Protein AF-A0AAN9AB63-F1 (afdb_monomer_lite)

Sequence (56 aa):
MPIDVYGACGPLTCDNNKDSHWQACYDMLGKDYKFYLSFENSLCTDYATEKFFNAL

InterPro domains:
  IPR001503 Glycosyl transferase family 10 [PTHR48438] (2-56)
  IPR038577 GT10-like, C-terminal domain superfamily [G3DSA:3.40.50.11660] (1-56)
  IPR055270 Fucosyltransferase, C-terminal [PF00852] (1-56)

Radius of gyration: 12.46 Å; chains: 1; bounding box: 28×26×28 Å

Foldseek 3Di:
DDDADEDPVGPHYQDDDDDCRVVVVLVVCVVPDPDDDFDDPDDDPPDDDVSVVSRD

Structure (mmCIF, N/CA/C/O backbone):
data_AF-A0AAN9AB63-F1
#
_entry.id   AF-A0AAN9AB63-F1
#
loop_
_atom_site.group_PDB
_atom_site.id
_atom_site.type_symbol
_atom_site.label_atom_id
_atom_site.label_alt_id
_atom_site.label_comp_id
_atom_site.label_asym_id
_atom_site.label_entity_id
_atom_site.label_seq_id
_atom_site.pdbx_PDB_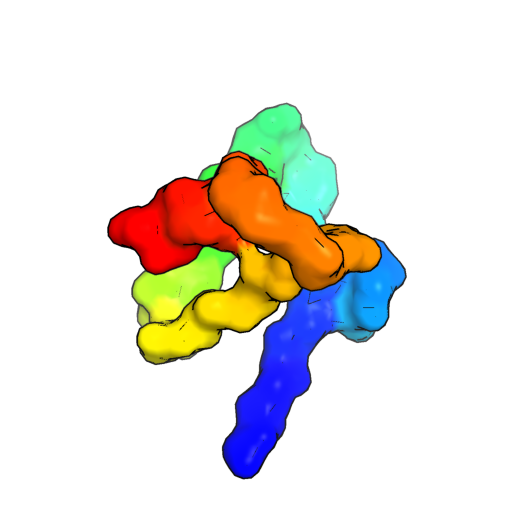ins_code
_atom_site.Cartn_x
_atom_site.Cartn_y
_atom_site.Cartn_z
_atom_site.occupancy
_atom_site.B_iso_or_equiv
_atom_site.auth_seq_id
_atom_site.auth_comp_id
_atom_site.auth_asym_id
_atom_site.auth_atom_id
_atom_site.pdbx_PDB_model_num
ATOM 1 N N . MET A 1 1 ? -14.667 -8.879 1.167 1.00 80.62 1 MET A N 1
ATOM 2 C CA . MET A 1 1 ? -14.094 -8.143 2.314 1.00 80.62 1 MET A CA 1
ATOM 3 C C . MET A 1 1 ? -13.816 -6.726 1.846 1.00 80.62 1 MET A C 1
ATOM 5 O O . MET A 1 1 ? -13.343 -6.605 0.720 1.00 80.62 1 MET A O 1
ATOM 9 N N . PRO A 1 2 ? -14.164 -5.692 2.621 1.00 91.88 2 PRO A N 1
ATOM 10 C CA . PRO A 1 2 ? -13.814 -4.311 2.289 1.00 91.88 2 PRO A CA 1
ATOM 11 C C . PRO A 1 2 ? -12.293 -4.088 2.391 1.00 91.88 2 PRO A C 1
ATOM 13 O O . PRO A 1 2 ? -11.621 -4.815 3.122 1.00 91.88 2 PRO A O 1
ATOM 16 N N . ILE A 1 3 ? -11.769 -3.120 1.633 1.00 92.75 3 ILE A N 1
ATOM 17 C CA . ILE A 1 3 ? -10.356 -2.713 1.625 1.00 92.75 3 ILE A CA 1
ATOM 18 C C . ILE A 1 3 ? -10.312 -1.208 1.864 1.00 92.75 3 ILE A C 1
ATOM 20 O O . ILE A 1 3 ? -10.972 -0.456 1.145 1.00 92.75 3 ILE A O 1
ATOM 24 N N . ASP A 1 4 ? -9.506 -0.792 2.832 1.00 94.94 4 ASP A N 1
ATOM 25 C CA . ASP A 1 4 ? -9.227 0.611 3.105 1.00 94.94 4 ASP A CA 1
ATOM 26 C C . ASP A 1 4 ? -7.960 1.032 2.356 1.00 94.94 4 ASP A C 1
ATOM 28 O O . ASP A 1 4 ? -6.945 0.333 2.385 1.00 94.94 4 ASP A O 1
ATOM 32 N N . VAL A 1 5 ? -8.025 2.159 1.644 1.00 94.00 5 VAL A N 1
ATOM 33 C CA . VAL A 1 5 ? -6.928 2.641 0.793 1.00 94.00 5 VAL A CA 1
ATOM 34 C C . VAL A 1 5 ? -6.400 3.954 1.354 1.00 94.00 5 VAL A C 1
ATOM 36 O O . VAL A 1 5 ? -7.103 4.966 1.329 1.00 94.00 5 VAL A O 1
ATOM 39 N N . TYR A 1 6 ? -5.157 3.918 1.835 1.00 91.50 6 TYR A N 1
ATOM 40 C CA . TYR A 1 6 ? -4.440 5.065 2.387 1.00 91.50 6 TYR A CA 1
ATOM 41 C C . TYR A 1 6 ? -3.463 5.665 1.368 1.00 91.50 6 TYR A C 1
ATOM 43 O O . TYR A 1 6 ? -2.807 4.946 0.616 1.00 91.50 6 TYR A O 1
ATOM 51 N N . GLY A 1 7 ? -3.335 6.991 1.378 1.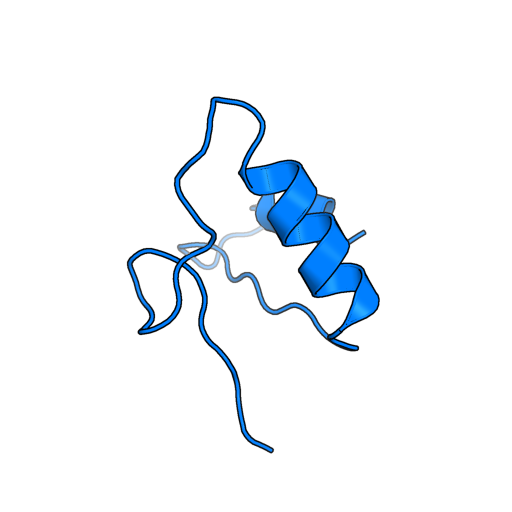00 87.00 7 GLY A N 1
ATOM 52 C CA . GLY A 1 7 ? -2.408 7.747 0.533 1.00 87.00 7 GLY A CA 1
ATOM 53 C C . GLY A 1 7 ? -3.104 8.458 -0.627 1.00 87.00 7 GLY A C 1
ATOM 54 O O . GLY A 1 7 ? -4.325 8.471 -0.730 1.00 87.00 7 GLY A O 1
ATOM 55 N N . ALA A 1 8 ? -2.322 9.057 -1.527 1.00 85.25 8 ALA A N 1
ATOM 56 C CA . ALA A 1 8 ? -2.847 9.928 -2.586 1.00 85.25 8 ALA A CA 1
ATOM 57 C C . ALA A 1 8 ? -3.809 9.233 -3.573 1.00 85.25 8 ALA A C 1
ATOM 59 O O . ALA A 1 8 ? -4.613 9.898 -4.221 1.00 85.25 8 ALA A O 1
ATOM 60 N N . CYS A 1 9 ? -3.727 7.906 -3.695 1.00 87.19 9 CYS A N 1
ATOM 61 C CA . CYS A 1 9 ? -4.588 7.110 -4.572 1.00 87.19 9 CYS A CA 1
ATOM 62 C C . CYS A 1 9 ? -5.912 6.683 -3.909 1.00 87.19 9 CYS A C 1
ATOM 64 O O . 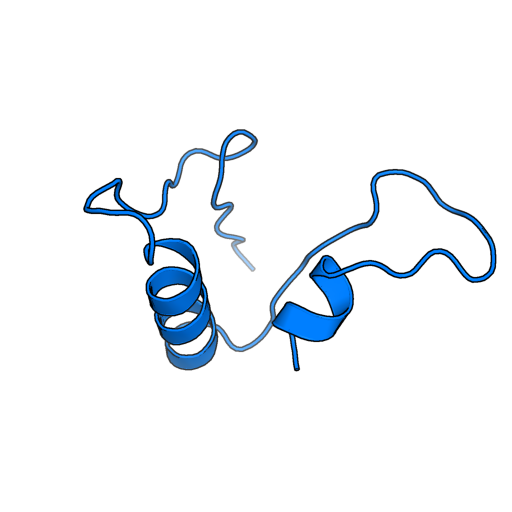CYS A 1 9 ? -6.727 6.036 -4.565 1.00 87.19 9 CYS A O 1
ATOM 66 N N . GLY A 1 10 ? -6.113 6.985 -2.623 1.00 88.31 10 GLY A N 1
ATOM 67 C CA . GLY A 1 10 ? -7.255 6.533 -1.833 1.00 88.31 10 GLY A CA 1
ATOM 68 C C . GLY A 1 10 ? -7.992 7.669 -1.122 1.00 88.31 10 GLY A C 1
ATOM 69 O O . GLY A 1 10 ? -7.525 8.806 -1.098 1.00 88.31 10 GLY A O 1
ATOM 70 N N . PRO A 1 11 ? -9.166 7.376 -0.541 1.00 90.94 11 PRO A N 1
ATOM 71 C CA . PRO A 1 11 ? -9.947 8.361 0.200 1.00 90.94 11 PRO A CA 1
ATOM 72 C C . PRO A 1 11 ? -9.396 8.632 1.607 1.00 90.94 11 PRO A C 1
ATOM 74 O O . PRO A 1 11 ? -9.782 9.627 2.218 1.00 90.94 11 PRO A O 1
ATOM 77 N N . LEU A 1 12 ? -8.536 7.756 2.140 1.00 91.94 12 LEU A N 1
ATOM 78 C CA . LEU A 1 12 ? -7.944 7.905 3.466 1.00 91.94 12 LEU A CA 1
ATOM 79 C C . LEU A 1 12 ? -6.529 8.472 3.352 1.00 91.94 12 LEU A C 1
ATOM 81 O O . LEU A 1 12 ? -5.748 8.106 2.475 1.00 91.94 12 LEU A O 1
ATOM 85 N N . THR A 1 13 ? -6.169 9.344 4.281 1.00 87.06 13 THR A N 1
ATOM 86 C CA . THR A 1 13 ? -4.832 9.933 4.385 1.00 87.06 13 THR A CA 1
ATOM 87 C C . THR A 1 13 ? -4.281 9.638 5.768 1.00 87.06 13 THR A C 1
ATOM 89 O O . THR A 1 13 ? -5.035 9.730 6.737 1.00 87.06 13 THR A O 1
ATOM 92 N N . CYS A 1 14 ? -2.989 9.331 5.899 1.00 82.75 14 CYS A N 1
ATOM 93 C CA . CYS A 1 14 ? -2.373 9.436 7.221 1.00 82.75 14 CYS A CA 1
ATOM 94 C C . CYS A 1 14 ? -1.982 10.897 7.478 1.00 82.75 14 CYS A C 1
ATOM 96 O O . CYS A 1 14 ? -1.500 11.587 6.581 1.00 82.75 14 CYS A O 1
ATOM 98 N N . ASP A 1 15 ? -2.298 11.378 8.676 1.00 69.62 15 ASP A N 1
ATOM 99 C CA . ASP A 1 15 ? -2.399 12.803 8.991 1.00 69.62 15 ASP A CA 1
ATOM 100 C C . ASP A 1 15 ? -1.038 13.536 8.994 1.00 69.62 15 ASP A C 1
ATOM 102 O O . ASP A 1 15 ? -0.010 12.985 9.388 1.00 69.62 15 ASP A O 1
ATOM 106 N N . ASN A 1 16 ? -1.038 14.810 8.581 1.00 59.22 16 ASN A N 1
ATOM 107 C CA . ASN A 1 16 ? 0.142 15.584 8.139 1.00 59.22 16 ASN A CA 1
ATOM 108 C C . ASN A 1 16 ? 1.016 16.203 9.254 1.00 59.22 16 ASN A C 1
ATOM 110 O O . ASN A 1 16 ? 1.780 17.141 9.005 1.00 59.22 16 ASN A O 1
ATOM 114 N N . ASN A 1 17 ? 0.925 15.744 10.502 1.00 52.62 17 ASN A N 1
ATOM 115 C CA . ASN A 1 17 ? 1.650 16.393 11.598 1.00 52.62 17 ASN A CA 1
ATOM 116 C C . ASN A 1 17 ? 3.093 15.864 11.747 1.00 52.62 17 ASN A C 1
ATOM 118 O O . ASN A 1 17 ? 3.381 15.038 12.607 1.00 52.62 17 ASN A O 1
ATOM 122 N N . LYS A 1 18 ? 3.995 16.486 10.968 1.00 49.59 18 LYS A N 1
ATOM 123 C CA . LYS A 1 18 ? 5.477 16.492 11.047 1.00 49.59 18 LYS A CA 1
ATOM 124 C C . LYS A 1 18 ? 6.208 15.254 10.506 1.00 49.59 18 LYS A C 1
ATOM 126 O O . LYS A 1 18 ? 5.650 14.173 10.375 1.00 49.59 18 LYS A O 1
ATOM 131 N N . ASP A 1 19 ? 7.484 15.466 10.174 1.00 55.69 19 ASP A N 1
ATOM 132 C CA . ASP A 1 19 ? 8.391 14.670 9.319 1.00 55.69 19 ASP A CA 1
ATOM 133 C C . ASP A 1 19 ? 8.543 13.162 9.639 1.00 55.69 19 ASP A C 1
ATOM 135 O O . ASP A 1 19 ? 9.169 12.427 8.882 1.00 55.69 19 ASP A O 1
ATOM 139 N N . SER A 1 20 ? 7.928 12.671 10.715 1.00 60.53 20 SER A N 1
ATOM 140 C CA . SER A 1 20 ? 7.878 11.269 11.159 1.00 60.53 20 SER A CA 1
ATOM 141 C C . SER A 1 20 ? 6.535 10.551 10.881 1.00 60.53 20 SER A C 1
ATOM 143 O O . SER A 1 20 ? 6.319 9.439 11.364 1.00 60.53 20 SER A O 1
ATOM 145 N N . HIS A 1 21 ? 5.634 11.152 10.091 1.00 71.06 21 HIS A N 1
ATOM 146 C CA . HIS A 1 21 ? 4.241 10.711 9.873 1.00 71.06 21 HIS A CA 1
ATOM 147 C C . HIS A 1 21 ? 4.045 9.277 9.339 1.00 71.06 21 HIS A C 1
ATOM 149 O O . HIS A 1 21 ? 3.101 8.593 9.739 1.00 71.06 21 HIS A O 1
ATOM 155 N N . TRP A 1 22 ? 4.923 8.788 8.461 1.00 80.19 22 TRP A N 1
ATOM 156 C CA . TRP A 1 22 ? 4.774 7.440 7.902 1.00 80.19 22 TRP A CA 1
ATOM 157 C C . TRP A 1 22 ? 5.032 6.328 8.901 1.00 80.19 22 TRP A C 1
ATOM 159 O O . TRP A 1 22 ? 4.318 5.333 8.849 1.00 80.19 22 TRP A O 1
ATOM 169 N N . GLN A 1 23 ? 5.941 6.511 9.860 1.00 84.50 23 GLN A N 1
ATOM 170 C CA . GLN A 1 23 ? 6.158 5.489 10.881 1.00 84.50 23 GLN A CA 1
ATOM 171 C C . GLN A 1 23 ? 4.897 5.282 11.724 1.00 84.50 23 GLN A C 1
ATOM 173 O O . GLN A 1 23 ? 4.435 4.159 11.869 1.00 84.50 23 GLN A O 1
ATOM 178 N N . ALA A 1 24 ? 4.278 6.371 12.190 1.00 85.50 24 ALA A N 1
ATOM 179 C CA . ALA A 1 24 ? 3.035 6.292 12.954 1.00 85.50 24 ALA A CA 1
ATOM 180 C C . ALA A 1 24 ? 1.887 5.670 12.139 1.00 85.50 24 ALA A C 1
ATOM 182 O O . ALA A 1 24 ? 1.047 4.964 12.697 1.00 85.50 24 ALA A O 1
ATOM 183 N N . CYS A 1 25 ? 1.851 5.910 10.822 1.00 88.56 25 CYS A N 1
ATOM 184 C CA . CYS A 1 25 ? 0.876 5.254 9.959 1.00 88.56 25 CYS A CA 1
ATOM 185 C C . CYS A 1 25 ? 1.142 3.752 9.843 1.00 88.56 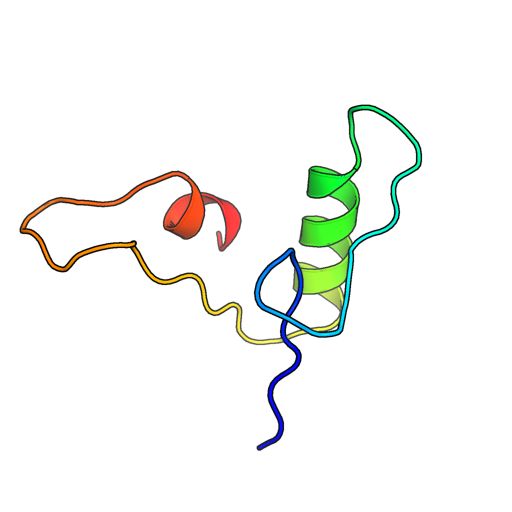25 CYS A C 1
ATOM 187 O O . CYS A 1 25 ? 0.215 2.972 10.019 1.00 88.56 25 CYS A O 1
ATOM 189 N N . TYR A 1 26 ? 2.390 3.335 9.616 1.00 88.31 26 TYR A N 1
ATOM 190 C CA . TYR A 1 26 ? 2.745 1.916 9.575 1.00 88.31 26 TYR A CA 1
ATOM 191 C C . TYR A 1 26 ? 2.475 1.211 10.908 1.00 88.31 26 TYR A C 1
ATOM 193 O O . TYR A 1 26 ? 1.926 0.114 10.900 1.00 88.31 26 TYR A O 1
ATOM 201 N N . ASP A 1 27 ? 2.744 1.862 12.041 1.00 88.81 27 ASP A N 1
ATOM 202 C CA . ASP A 1 27 ? 2.436 1.323 13.369 1.00 88.81 27 ASP A CA 1
ATOM 203 C C . ASP A 1 27 ? 0.919 1.125 13.561 1.00 88.81 27 ASP A C 1
ATOM 205 O O . ASP A 1 27 ? 0.477 0.091 14.066 1.00 88.81 27 ASP A O 1
ATOM 209 N N . MET A 1 28 ? 0.104 2.099 13.133 1.00 90.81 28 MET A N 1
ATOM 210 C CA . MET A 1 28 ? -1.360 1.982 13.132 1.00 90.81 28 MET A CA 1
ATOM 211 C C . MET A 1 28 ? -1.822 0.848 12.214 1.00 90.81 28 MET A C 1
ATOM 213 O O . MET A 1 28 ? -2.609 0.002 12.636 1.00 90.81 28 MET A O 1
ATOM 217 N N . LEU A 1 29 ? -1.283 0.775 10.996 1.00 91.94 29 LEU A N 1
ATOM 218 C CA . LEU A 1 29 ? -1.635 -0.255 10.024 1.00 91.94 29 LEU A CA 1
ATOM 219 C C . LEU A 1 29 ? -1.291 -1.658 10.538 1.0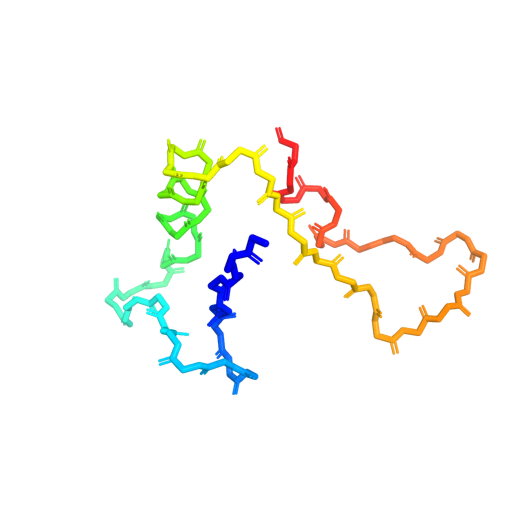0 91.94 29 LEU A C 1
ATOM 221 O O . LEU A 1 29 ? -2.119 -2.560 10.433 1.00 91.94 29 LEU A O 1
ATOM 225 N N . GLY A 1 30 ? -0.117 -1.831 11.149 1.00 90.38 30 GLY A N 1
ATOM 226 C CA . GLY A 1 30 ? 0.312 -3.098 11.744 1.00 90.38 30 GLY A CA 1
ATOM 227 C C . GLY A 1 30 ? -0.513 -3.517 12.966 1.00 90.38 30 GLY A C 1
ATOM 228 O O . GLY A 1 30 ? -0.611 -4.706 13.266 1.00 90.38 30 GLY A O 1
ATOM 229 N N . LYS A 1 31 ? -1.135 -2.560 13.666 1.00 92.31 31 LYS A N 1
ATOM 230 C CA . LYS A 1 31 ? -2.023 -2.827 14.805 1.00 92.31 31 LYS A CA 1
ATOM 231 C C . LYS A 1 31 ? -3.457 -3.148 14.376 1.00 92.31 31 LYS A C 1
ATOM 233 O O . LYS A 1 31 ? -4.067 -4.061 14.935 1.00 92.31 31 LYS A O 1
ATOM 238 N N . ASP A 1 32 ? -3.995 -2.387 13.429 1.00 93.44 32 ASP A N 1
ATOM 239 C CA . ASP A 1 32 ? -5.428 -2.380 13.120 1.00 93.44 32 ASP A CA 1
ATOM 240 C C . ASP A 1 32 ? -5.787 -3.305 11.942 1.00 93.44 32 ASP A C 1
ATOM 242 O O . ASP A 1 32 ? -6.931 -3.756 11.831 1.00 93.44 32 ASP A O 1
ATOM 246 N N . TYR A 1 33 ? -4.811 -3.669 11.100 1.00 93.38 33 TYR A N 1
ATOM 247 C CA . TYR A 1 33 ? -5.008 -4.531 9.936 1.00 93.38 33 TYR A CA 1
ATOM 248 C C . TYR A 1 33 ? -4.182 -5.816 10.020 1.00 93.38 33 TYR A C 1
ATOM 250 O O . TYR A 1 33 ? -3.056 -5.851 10.500 1.00 93.38 33 TYR A O 1
ATOM 258 N N . LYS A 1 34 ? -4.750 -6.910 9.498 1.00 92.25 34 LYS A N 1
ATOM 259 C CA . LYS A 1 34 ? -4.065 -8.216 9.415 1.00 92.25 34 LYS A CA 1
ATOM 260 C C . LYS A 1 34 ? -3.231 -8.388 8.148 1.00 92.25 34 LYS A C 1
ATOM 262 O O . LYS A 1 34 ? -2.380 -9.269 8.098 1.00 92.25 34 LYS A O 1
ATOM 267 N N . PHE A 1 35 ? -3.540 -7.615 7.111 1.00 92.88 35 PHE A N 1
ATOM 268 C CA . PHE A 1 35 ? -2.915 -7.713 5.799 1.00 92.88 35 PHE A CA 1
ATOM 269 C C . PHE A 1 35 ? -2.634 -6.311 5.275 1.00 92.88 35 PHE A C 1
ATOM 271 O O . PHE A 1 35 ? -3.507 -5.446 5.335 1.00 92.88 35 PHE A O 1
ATOM 278 N N . TYR A 1 36 ? -1.439 -6.126 4.723 1.00 93.19 36 TYR A N 1
ATOM 279 C CA . TYR A 1 36 ? -0.997 -4.889 4.096 1.00 93.19 36 TYR A CA 1
ATOM 280 C C . TYR A 1 36 ? -0.719 -5.150 2.612 1.00 93.19 36 TYR A C 1
ATOM 282 O O . TYR A 1 36 ? -0.017 -6.099 2.264 1.00 93.19 36 TYR A O 1
ATOM 290 N N . LEU A 1 37 ? -1.323 -4.347 1.733 1.00 92.88 37 LEU A N 1
ATOM 291 C CA . LEU A 1 37 ? -1.222 -4.498 0.281 1.00 92.88 37 LEU A CA 1
ATOM 292 C C . LEU A 1 37 ? -0.462 -3.309 -0.309 1.00 92.88 37 LEU A C 1
ATOM 294 O O . LEU A 1 37 ? -0.985 -2.198 -0.356 1.00 92.88 37 LEU A O 1
ATOM 298 N N . SER A 1 38 ? 0.751 -3.555 -0.799 1.00 92.19 38 SER A N 1
ATOM 299 C CA . SER A 1 38 ? 1.621 -2.542 -1.400 1.00 92.19 38 SER A CA 1
ATOM 300 C C . SER A 1 38 ? 2.241 -3.064 -2.700 1.00 92.19 38 SER A C 1
ATOM 302 O O . SER A 1 38 ? 3.263 -3.744 -2.718 1.00 92.19 38 SER A O 1
ATOM 304 N N . PHE A 1 39 ? 1.591 -2.767 -3.824 1.00 93.31 39 PHE A N 1
ATOM 305 C CA . PHE A 1 39 ? 2.062 -3.215 -5.134 1.00 93.31 39 PHE A CA 1
ATOM 306 C C . PHE A 1 39 ? 3.175 -2.324 -5.674 1.00 93.31 39 PHE A C 1
ATOM 308 O O . PHE A 1 39 ? 3.165 -1.103 -5.496 1.00 93.31 39 PHE A O 1
ATOM 315 N N . GLU A 1 40 ? 4.105 -2.940 -6.396 1.00 96.00 40 GLU A N 1
ATOM 316 C CA . GLU A 1 40 ? 5.055 -2.192 -7.202 1.00 96.00 40 GLU A CA 1
ATOM 317 C C . GLU A 1 40 ? 4.385 -1.555 -8.414 1.00 96.00 40 GLU A C 1
ATOM 319 O O . GLU A 1 40 ? 3.406 -2.060 -8.964 1.00 96.00 40 GLU A O 1
ATOM 324 N N . ASN A 1 41 ? 4.960 -0.443 -8.863 1.00 93.25 41 ASN A N 1
ATOM 325 C CA . ASN A 1 41 ? 4.419 0.333 -9.979 1.00 93.25 41 ASN A CA 1
ATOM 326 C C . ASN A 1 41 ? 4.514 -0.406 -11.325 1.00 93.25 41 ASN A C 1
ATOM 328 O O . ASN A 1 41 ? 3.961 0.048 -12.326 1.00 93.25 41 ASN A O 1
ATOM 332 N N . SER A 1 42 ? 5.261 -1.509 -11.395 1.00 95.62 42 SER A N 1
ATOM 333 C CA . SER A 1 42 ? 5.436 -2.332 -12.590 1.00 95.62 42 SER A CA 1
ATOM 334 C C . SER A 1 42 ? 5.845 -3.752 -12.208 1.00 95.62 42 SER A C 1
ATOM 336 O O . SER A 1 42 ? 6.465 -3.969 -11.170 1.00 95.62 42 SER A O 1
ATOM 338 N N . LEU A 1 43 ? 5.521 -4.720 -13.067 1.00 95.75 43 LEU A N 1
ATOM 339 C CA . LEU A 1 43 ? 5.938 -6.112 -12.905 1.00 95.75 43 LEU A CA 1
ATOM 340 C C . LEU A 1 43 ? 7.298 -6.317 -13.579 1.00 95.75 43 LEU A C 1
ATOM 342 O O . LEU A 1 43 ? 7.392 -6.278 -14.804 1.00 95.75 43 LEU A O 1
ATOM 346 N N . CYS A 1 44 ? 8.343 -6.529 -12.781 1.00 96.81 44 CYS A N 1
ATOM 347 C CA . CYS A 1 44 ? 9.693 -6.803 -13.265 1.00 96.81 44 CYS A CA 1
ATOM 348 C C . CYS A 1 44 ? 10.396 -7.812 -12.348 1.00 96.81 44 CYS A C 1
ATOM 350 O O . CYS A 1 44 ? 10.153 -7.835 -11.139 1.00 96.81 44 CYS A O 1
ATOM 352 N N . THR A 1 45 ? 11.253 -8.655 -12.924 1.00 97.00 45 THR A N 1
ATOM 353 C CA . THR A 1 45 ? 12.077 -9.601 -12.166 1.00 97.00 45 THR A CA 1
ATOM 354 C C . THR A 1 45 ? 12.986 -8.835 -11.207 1.00 97.00 45 THR A C 1
ATOM 356 O O . THR A 1 45 ? 13.581 -7.830 -11.589 1.00 97.00 45 THR A O 1
ATOM 359 N N . ASP A 1 46 ? 13.050 -9.299 -9.958 1.00 94.50 46 ASP A N 1
ATOM 360 C CA . ASP A 1 46 ? 13.857 -8.722 -8.874 1.00 94.50 46 ASP A CA 1
ATOM 361 C C . ASP A 1 46 ? 13.520 -7.265 -8.490 1.00 94.50 46 ASP A C 1
ATOM 363 O O . ASP A 1 46 ? 14.280 -6.616 -7.772 1.00 94.50 46 ASP A O 1
ATOM 367 N N . TYR A 1 47 ? 12.365 -6.736 -8.914 1.00 95.12 47 TYR A N 1
ATOM 368 C CA . TYR A 1 47 ? 11.926 -5.394 -8.530 1.00 95.12 47 TYR A CA 1
ATOM 369 C C . TYR A 1 47 ? 11.138 -5.427 -7.218 1.00 95.12 47 TYR A C 1
ATOM 371 O O . TYR A 1 47 ? 9.924 -5.615 -7.212 1.00 95.12 47 TYR A O 1
ATOM 379 N N . ALA A 1 48 ? 11.852 -5.249 -6.107 1.00 95.12 48 ALA A N 1
ATOM 380 C CA . ALA A 1 48 ? 11.284 -5.067 -4.775 1.00 95.12 48 ALA A CA 1
ATOM 381 C C . ALA A 1 48 ? 11.822 -3.774 -4.146 1.00 95.12 48 ALA A C 1
ATOM 383 O O . ALA A 1 48 ? 13.028 -3.521 -4.167 1.00 95.12 48 ALA A O 1
ATOM 384 N N . THR A 1 49 ? 10.930 -2.954 -3.593 1.00 95.00 49 THR A N 1
ATOM 385 C CA . THR A 1 49 ? 11.258 -1.643 -3.010 1.00 95.00 49 THR A CA 1
ATOM 386 C C . THR A 1 49 ? 10.891 -1.576 -1.524 1.00 95.00 49 THR A C 1
ATOM 388 O O . THR A 1 49 ? 10.537 -2.585 -0.910 1.00 95.00 49 THR A O 1
ATOM 391 N N . GLU A 1 50 ? 10.943 -0.379 -0.928 1.00 92.75 50 GLU A N 1
ATOM 392 C CA . GLU A 1 50 ? 10.537 -0.120 0.459 1.00 92.75 50 GLU A CA 1
ATOM 393 C C . GLU A 1 50 ? 9.132 -0.643 0.780 1.00 92.75 50 GLU A C 1
ATOM 395 O O . GLU A 1 50 ? 8.864 -1.031 1.912 1.00 92.75 50 GLU A O 1
ATOM 400 N N . LYS A 1 51 ? 8.250 -0.724 -0.224 1.00 91.81 51 LYS A N 1
ATOM 401 C CA . LYS A 1 51 ? 6.878 -1.230 -0.088 1.00 91.81 51 LYS A CA 1
ATOM 402 C C . LYS A 1 51 ? 6.804 -2.627 0.514 1.00 91.81 51 LYS A C 1
ATOM 404 O O . LYS A 1 51 ? 5.891 -2.878 1.299 1.00 91.81 51 LYS A O 1
ATOM 409 N N . PHE A 1 52 ? 7.726 -3.512 0.131 1.00 91.69 52 PHE A N 1
ATOM 410 C CA . PHE A 1 52 ? 7.798 -4.873 0.657 1.00 91.69 52 PHE A CA 1
ATOM 411 C C . PHE A 1 52 ? 8.336 -4.879 2.091 1.00 91.69 52 PHE A C 1
ATOM 413 O O . PHE A 1 52 ? 7.777 -5.542 2.958 1.00 91.69 52 PHE A O 1
ATOM 420 N N . PHE A 1 53 ? 9.390 -4.104 2.355 1.00 90.00 53 PHE A N 1
ATOM 421 C CA . PHE A 1 53 ? 10.047 -4.079 3.662 1.00 90.00 53 PHE A CA 1
ATOM 422 C C . PHE A 1 53 ? 9.229 -3.376 4.745 1.00 90.00 53 PHE A C 1
ATOM 424 O O . PHE A 1 53 ? 9.293 -3.787 5.892 1.00 90.00 53 PHE A O 1
ATOM 431 N N . ASN A 1 54 ? 8.417 -2.379 4.392 1.00 87.50 54 ASN A N 1
ATOM 432 C CA . ASN A 1 54 ? 7.522 -1.711 5.343 1.00 87.50 54 ASN A CA 1
ATOM 433 C C . ASN A 1 54 ? 6.369 -2.616 5.817 1.00 87.50 54 ASN A C 1
ATOM 435 O O . ASN A 1 54 ? 5.665 -2.259 6.755 1.00 87.50 54 ASN A O 1
ATOM 439 N N . ALA A 1 55 ? 6.137 -3.745 5.139 1.00 86.06 55 ALA A N 1
ATOM 440 C CA . ALA A 1 55 ? 5.113 -4.723 5.499 1.00 86.06 55 ALA A CA 1
ATOM 441 C C . ALA A 1 55 ? 5.613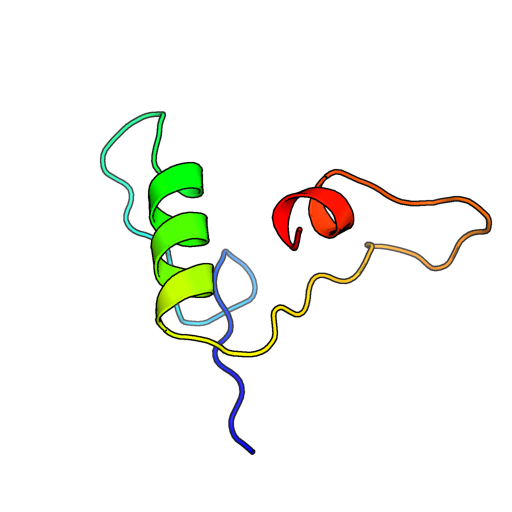 -5.799 6.485 1.00 86.06 55 ALA A C 1
ATOM 443 O O . ALA A 1 55 ? 4.805 -6.609 6.945 1.00 86.06 55 ALA A O 1
ATOM 444 N N . LEU A 1 56 ? 6.928 -5.849 6.734 1.00 80.50 56 LEU A N 1
ATOM 445 C CA . LEU A 1 56 ? 7.605 -6.772 7.652 1.00 80.50 56 LEU A CA 1
ATOM 446 C C . LEU A 1 56 ? 7.721 -6.154 9.048 1.00 80.50 56 LEU A C 1
ATOM 448 O O . LEU A 1 56 ? 7.527 -6.920 10.018 1.00 80.50 56 LEU A O 1
#

pLDDT: mean 86.85, std 11.3, range [49.59, 97.0]

Organism: Halocaridina rubra (NCBI:txid373956)

Secondary structure (DSSP, 8-state):
-----BSTTSSB-----STTHHHHHHHHHHHH-S------SS--TT---HHHHTT-